Protein AF-A0A381PWH5-F1 (afdb_monomer_lite)

Sequence (118 aa):
MPIGPSDLPEPERLDEAFATCLDATLLPLAAAIHTARGTTLLGGSANLTRRNLGDYNLEVNLLARGSSALGAQVADYFERLWSNRDGHFSVSYEAYSDDSWAKRVIYWVQEFAGLSSF

Secondary structure (DSSP, 8-state):
-PPPTTSSPPHHHHHHHHHHHHHH-SS-EEEEEEETTEEEEEEES--SSHHHHTT-S---EEEEEE-HHHHHHHHHHHHHHHTTTTS-----GGGT----HHHHHHHHHHHHTT----

Structure (mmCIF, N/CA/C/O backbone):
data_AF-A0A381PWH5-F1
#
_entry.id   AF-A0A381PWH5-F1
#
loop_
_atom_site.group_PDB
_atom_site.id
_atom_site.type_symbol
_atom_site.label_atom_id
_atom_site.label_alt_id
_atom_site.label_comp_id
_atom_site.label_asym_id
_atom_site.label_entity_id
_atom_site.label_seq_id
_atom_site.pdbx_PDB_ins_code
_atom_site.Cartn_x
_atom_site.Cartn_y
_atom_site.Cartn_z
_atom_site.occupancy
_atom_site.B_iso_or_equiv
_atom_site.auth_seq_id
_atom_site.auth_comp_id
_atom_site.auth_asym_id
_atom_site.auth_atom_id
_atom_site.pdbx_PDB_model_num
ATOM 1 N N . MET A 1 1 ? -16.686 25.761 8.342 1.00 41.44 1 MET A N 1
ATOM 2 C CA . MET A 1 1 ? -17.698 25.476 9.380 1.00 41.44 1 MET A CA 1
ATOM 3 C C . MET A 1 1 ? -17.224 24.218 10.091 1.00 41.44 1 MET A C 1
ATOM 5 O O . MET A 1 1 ? -17.054 23.228 9.390 1.00 41.44 1 MET A O 1
ATOM 9 N N . PRO A 1 2 ? -16.830 24.260 11.375 1.00 40.88 2 PRO A N 1
ATOM 10 C CA . PRO A 1 2 ? -16.338 23.064 12.046 1.00 40.88 2 PRO A CA 1
ATOM 11 C C . PRO A 1 2 ? -17.521 22.133 12.318 1.00 40.88 2 PRO A C 1
ATOM 13 O O . PRO A 1 2 ? -18.556 22.577 12.807 1.00 40.88 2 PRO A O 1
ATOM 16 N N . ILE A 1 3 ? -17.359 20.870 11.939 1.00 40.06 3 ILE A N 1
ATOM 17 C CA . ILE A 1 3 ? -18.311 19.784 12.182 1.00 40.06 3 ILE A CA 1
ATOM 18 C C . ILE A 1 3 ? -18.412 19.572 13.696 1.00 40.06 3 ILE A C 1
ATOM 20 O O . ILE A 1 3 ? -17.389 19.406 14.366 1.00 40.06 3 ILE A O 1
ATOM 24 N N . GLY A 1 4 ? -19.624 19.668 14.240 1.00 38.25 4 GLY A N 1
ATOM 25 C CA . GLY A 1 4 ? -19.878 19.499 15.665 1.00 38.25 4 GLY A CA 1
ATOM 26 C C . GLY A 1 4 ? -19.877 18.019 16.061 1.00 38.25 4 GLY A C 1
ATOM 27 O O . GLY A 1 4 ? -20.063 17.151 15.213 1.00 38.25 4 GLY A O 1
ATOM 28 N N . PRO A 1 5 ? -19.714 17.689 17.353 1.00 53.56 5 PRO A N 1
ATOM 29 C CA . PRO A 1 5 ? -19.739 16.303 17.834 1.00 53.56 5 PRO A CA 1
ATOM 30 C C . PRO A 1 5 ? -21.066 15.563 17.563 1.00 53.56 5 PRO A C 1
ATOM 32 O O . PRO A 1 5 ? -21.083 14.339 17.614 1.00 53.56 5 PRO A O 1
ATOM 35 N N . SER A 1 6 ? -22.152 16.278 17.246 1.00 56.81 6 SER A N 1
ATOM 36 C CA . SER A 1 6 ? -23.440 15.719 16.799 1.00 56.81 6 SER A CA 1
ATOM 37 C C . SER A 1 6 ? -23.499 15.379 15.306 1.00 56.81 6 SER A C 1
ATOM 39 O O . SER A 1 6 ? -24.449 14.738 14.873 1.00 56.81 6 SER A O 1
ATOM 41 N N . ASP A 1 7 ? -22.514 15.827 14.524 1.00 54.94 7 ASP A N 1
ATOM 42 C CA . ASP A 1 7 ? -22.427 15.600 13.077 1.00 54.94 7 ASP A CA 1
ATOM 43 C C . ASP A 1 7 ? -21.513 14.409 12.741 1.00 54.94 7 ASP A C 1
ATOM 45 O O . ASP A 1 7 ? -21.257 14.123 11.568 1.00 54.94 7 ASP A O 1
ATOM 49 N N . LEU A 1 8 ? -20.985 13.722 13.763 1.00 51.47 8 LEU A N 1
ATOM 50 C CA . LEU A 1 8 ? -20.213 12.503 13.573 1.00 51.47 8 LEU A CA 1
ATOM 51 C C . LEU A 1 8 ? -21.169 11.381 13.140 1.00 51.47 8 LEU A C 1
ATOM 53 O O . LEU A 1 8 ? -22.153 11.127 13.832 1.00 51.47 8 LEU A O 1
ATOM 57 N N . PRO A 1 9 ? -20.919 10.718 11.999 1.00 52.22 9 PRO A N 1
ATOM 58 C CA . PRO A 1 9 ? -21.758 9.614 11.561 1.00 52.22 9 PRO A CA 1
ATOM 59 C C . PRO A 1 9 ? -21.766 8.496 12.609 1.00 52.22 9 PRO A C 1
ATOM 61 O O . PRO A 1 9 ? -20.729 8.173 13.189 1.00 52.22 9 PRO A O 1
ATOM 64 N N . GLU A 1 10 ? -22.945 7.910 12.820 1.00 54.56 10 GLU A N 1
ATOM 65 C CA . GLU A 1 10 ? -23.140 6.732 13.671 1.00 54.56 10 GLU A CA 1
ATOM 66 C C . GLU A 1 10 ? -22.121 5.626 13.318 1.00 54.56 10 GLU A C 1
ATOM 68 O O . GLU A 1 10 ? -21.786 5.460 12.141 1.00 54.56 10 GLU A O 1
ATOM 73 N N . PRO A 1 11 ? -21.624 4.849 14.296 1.00 53.72 11 PRO A N 1
ATOM 74 C CA . PRO A 1 11 ? -20.534 3.888 14.096 1.00 53.72 11 PRO A CA 1
ATOM 75 C C . PRO A 1 11 ? -20.816 2.843 13.005 1.00 53.72 11 PRO A C 1
ATOM 77 O O . PRO A 1 11 ? -19.909 2.472 12.270 1.00 53.72 11 PRO A O 1
ATOM 80 N N . GLU A 1 12 ? -22.075 2.444 12.821 1.00 53.47 12 GLU A N 1
ATOM 81 C CA . GLU A 1 12 ? -22.493 1.518 11.756 1.00 53.47 12 GLU A CA 1
ATOM 82 C C . GLU A 1 12 ? -22.333 2.132 10.350 1.00 53.47 12 GLU A C 1
ATOM 84 O O . GLU A 1 12 ? -21.891 1.470 9.416 1.00 53.47 12 GLU A O 1
ATOM 89 N N . ARG A 1 13 ? -22.577 3.444 10.213 1.00 53.00 13 ARG A N 1
ATOM 90 C CA . ARG A 1 13 ? -22.331 4.194 8.969 1.00 53.00 13 ARG A CA 1
ATOM 91 C C . ARG A 1 13 ? -20.849 4.412 8.694 1.00 53.00 13 ARG A C 1
ATOM 93 O O . ARG A 1 13 ? -20.483 4.610 7.538 1.00 53.00 13 ARG A O 1
ATOM 100 N N . LEU A 1 14 ? -20.011 4.443 9.730 1.00 54.12 14 LEU A N 1
ATOM 101 C CA . LEU A 1 14 ? -18.562 4.497 9.557 1.00 54.12 14 LEU A CA 1
ATOM 102 C C . LEU A 1 14 ? -18.048 3.172 9.015 1.00 54.12 14 LEU A C 1
ATOM 104 O O . LEU A 1 14 ? -17.295 3.205 8.054 1.00 54.12 14 LEU A O 1
ATOM 108 N N . ASP A 1 15 ? -18.501 2.042 9.554 1.00 56.28 15 ASP A N 1
ATOM 109 C CA . ASP A 1 15 ? -18.105 0.714 9.077 1.00 56.28 15 ASP A CA 1
ATOM 110 C C . ASP A 1 15 ? -18.518 0.497 7.609 1.00 56.28 15 ASP A C 1
ATOM 112 O O . ASP A 1 15 ? -17.705 0.072 6.789 1.00 56.28 15 ASP A O 1
ATOM 116 N N . GLU A 1 16 ? -19.738 0.899 7.238 1.00 56.72 16 GLU A N 1
ATOM 117 C CA . GLU A 1 16 ? -20.248 0.780 5.865 1.00 56.72 16 GLU A CA 1
ATOM 118 C C . GLU A 1 16 ? -19.546 1.738 4.886 1.00 56.72 16 GLU A C 1
ATOM 120 O O . GLU A 1 16 ? -19.159 1.343 3.783 1.00 56.72 16 GLU A O 1
ATOM 125 N N . ALA A 1 17 ? -19.306 2.993 5.291 1.00 57.19 17 ALA A N 1
ATOM 126 C CA . ALA A 1 17 ? -18.529 3.949 4.500 1.00 57.19 17 ALA A CA 1
ATOM 127 C C . ALA A 1 17 ? -17.066 3.511 4.354 1.00 57.19 17 ALA A C 1
ATOM 129 O O . ALA A 1 17 ? -16.444 3.765 3.324 1.00 57.19 17 ALA A O 1
ATOM 130 N N . PHE A 1 18 ? -16.519 2.840 5.366 1.00 59.09 18 PHE A N 1
ATOM 131 C CA . PHE A 1 18 ? -15.151 2.350 5.364 1.00 59.09 18 PHE A CA 1
ATOM 132 C C . PHE A 1 18 ? -14.990 1.128 4.456 1.00 59.09 18 PHE A C 1
ATOM 134 O O . PHE A 1 18 ? -14.076 1.104 3.633 1.00 59.09 18 PHE A O 1
ATOM 141 N N . ALA A 1 19 ? -15.917 0.169 4.532 1.00 56.75 19 ALA A N 1
ATOM 142 C CA . ALA A 1 19 ? -16.003 -0.954 3.602 1.00 56.75 19 ALA A CA 1
ATOM 143 C C . ALA A 1 19 ? -16.217 -0.472 2.159 1.00 56.75 19 ALA A C 1
ATOM 145 O O . ALA A 1 19 ? -15.524 -0.912 1.247 1.00 56.75 19 ALA A O 1
ATOM 146 N N . THR A 1 20 ? -17.089 0.521 1.961 1.00 58.44 20 THR A N 1
ATOM 147 C CA . THR A 1 20 ? -17.307 1.144 0.648 1.00 58.44 20 THR A CA 1
ATOM 148 C C . THR A 1 20 ? -16.054 1.860 0.149 1.00 58.44 20 THR A C 1
ATOM 150 O O . THR A 1 20 ? -15.740 1.760 -1.027 1.00 58.44 20 THR A O 1
ATOM 153 N N . CYS A 1 21 ? -15.298 2.558 1.003 1.00 53.84 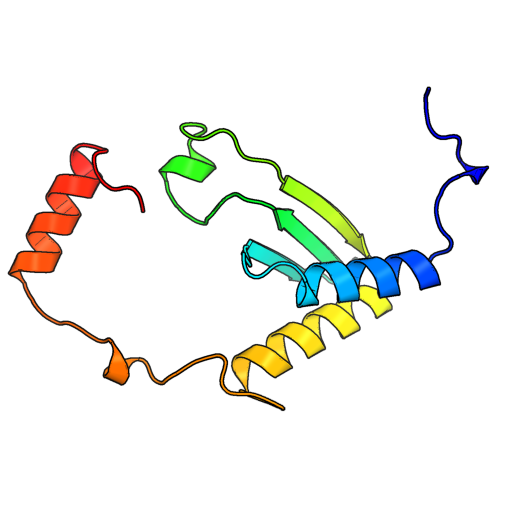21 CYS A N 1
ATOM 154 C CA . CYS A 1 21 ? -14.016 3.150 0.612 1.00 53.84 21 CYS A CA 1
ATOM 155 C C . CYS A 1 21 ? -12.991 2.082 0.219 1.00 53.84 21 CYS A C 1
ATOM 157 O O . CYS A 1 21 ? -12.340 2.243 -0.810 1.00 53.84 21 CYS A O 1
ATOM 159 N N . LEU A 1 22 ? -12.874 1.002 0.997 1.00 57.59 22 LEU A N 1
ATOM 160 C CA . LEU A 1 22 ? -12.012 -0.147 0.691 1.00 57.59 22 LEU A CA 1
ATOM 161 C C . LEU A 1 22 ? -12.361 -0.781 -0.662 1.00 57.59 22 LEU A C 1
ATOM 163 O O . LEU A 1 22 ? -11.457 -1.046 -1.447 1.00 57.59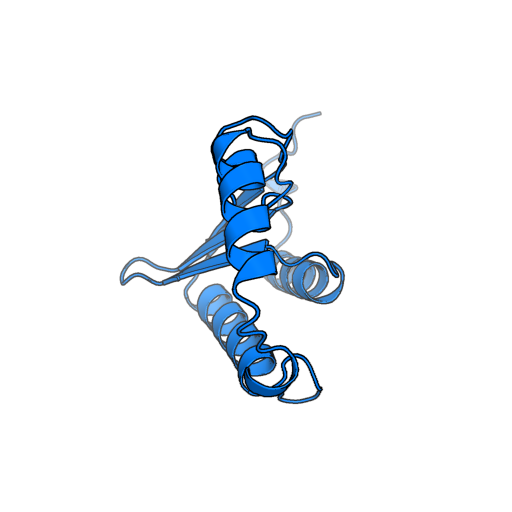 22 LEU A O 1
ATOM 167 N N . ASP A 1 23 ? -13.650 -0.966 -0.953 1.00 56.94 23 ASP A N 1
ATOM 168 C CA . ASP A 1 23 ? -14.107 -1.572 -2.208 1.00 56.94 23 ASP A CA 1
ATOM 169 C C . ASP A 1 23 ? -14.103 -0.577 -3.398 1.00 56.94 23 ASP A C 1
ATOM 171 O O . ASP A 1 23 ? -13.882 -0.982 -4.539 1.00 56.94 23 ASP A O 1
ATOM 175 N N . ALA A 1 24 ? -14.324 0.728 -3.174 1.00 47.91 24 ALA A N 1
ATOM 176 C CA . ALA A 1 24 ? -14.450 1.743 -4.233 1.00 47.91 24 ALA A CA 1
ATOM 177 C C . ALA A 1 24 ? -13.123 2.403 -4.643 1.00 47.91 24 ALA A C 1
ATOM 179 O O . ALA A 1 24 ? -13.033 2.964 -5.739 1.00 47.91 24 ALA A O 1
ATOM 180 N N . THR A 1 25 ? -12.083 2.356 -3.803 1.00 47.12 25 THR A N 1
ATOM 181 C CA . THR A 1 25 ? -10.752 2.851 -4.179 1.00 47.12 25 THR A CA 1
ATOM 182 C C . THR A 1 25 ? -9.884 1.726 -4.730 1.00 47.12 25 THR A C 1
ATOM 184 O O . THR A 1 25 ? -9.170 1.033 -4.018 1.00 47.12 25 THR A O 1
ATOM 187 N N . LEU A 1 26 ? -9.857 1.620 -6.059 1.00 45.78 26 LEU A N 1
ATOM 188 C CA . LEU A 1 26 ? -8.848 0.870 -6.820 1.00 45.78 26 LEU A CA 1
ATOM 189 C C . LEU A 1 26 ? -7.432 1.493 -6.736 1.00 45.78 26 LEU A C 1
ATOM 191 O O . LEU A 1 26 ? -6.673 1.446 -7.700 1.00 45.78 26 LEU A O 1
ATOM 195 N N . LEU A 1 27 ? -7.056 2.084 -5.600 1.00 53.00 27 LEU A N 1
ATOM 196 C CA . LEU A 1 27 ? -5.694 2.537 -5.306 1.00 53.00 27 LEU A CA 1
ATOM 197 C C . LEU A 1 27 ? -5.372 2.166 -3.849 1.00 53.00 27 LEU A C 1
ATOM 199 O O . LEU A 1 27 ? -5.602 2.959 -2.938 1.00 53.00 27 LEU A O 1
ATOM 203 N N . PRO A 1 28 ? -4.913 0.924 -3.614 1.00 55.38 28 PRO A N 1
ATOM 204 C CA . PRO A 1 28 ? -4.908 0.309 -2.303 1.00 55.38 28 PRO A CA 1
ATOM 205 C C . PRO A 1 28 ? -3.532 0.482 -1.661 1.00 55.38 28 PRO A C 1
ATOM 207 O O . PRO A 1 28 ? -2.704 -0.426 -1.722 1.00 55.38 28 PRO A O 1
ATOM 210 N N . LEU A 1 29 ? -3.272 1.613 -1.000 1.00 73.06 29 LEU A N 1
ATOM 211 C CA . LEU A 1 29 ? -2.341 1.551 0.125 1.00 73.06 29 LEU A CA 1
ATOM 212 C C . LEU A 1 29 ? -3.103 1.709 1.433 1.00 73.06 29 LEU A C 1
ATOM 214 O O . LEU A 1 29 ? -3.365 2.812 1.910 1.00 73.06 29 LEU A O 1
ATOM 218 N N . ALA A 1 30 ? -3.439 0.559 2.012 1.00 80.19 30 ALA A N 1
ATOM 219 C CA . ALA A 1 30 ? -3.923 0.447 3.374 1.00 80.19 30 ALA A CA 1
ATOM 220 C C . ALA A 1 30 ? -3.013 -0.498 4.168 1.00 80.19 30 ALA A C 1
ATOM 222 O O . ALA A 1 30 ? -2.624 -1.558 3.681 1.00 80.19 30 ALA A O 1
ATOM 223 N N . ALA A 1 31 ? -2.684 -0.121 5.400 1.00 86.81 31 ALA A N 1
ATOM 224 C CA . ALA A 1 31 ? -1.895 -0.915 6.330 1.00 86.81 31 ALA A CA 1
ATOM 225 C C . ALA A 1 31 ? -2.628 -1.022 7.668 1.00 86.81 31 ALA A C 1
ATOM 227 O O . ALA A 1 31 ? -2.905 -0.010 8.318 1.00 86.81 31 ALA A O 1
ATOM 228 N N . ALA A 1 32 ? -2.926 -2.250 8.090 1.00 87.62 32 ALA A N 1
ATOM 229 C CA . ALA A 1 32 ? -3.560 -2.540 9.369 1.00 87.62 32 ALA A CA 1
ATOM 230 C C . ALA A 1 32 ? -2.526 -3.046 10.381 1.00 87.62 32 ALA A C 1
ATOM 232 O O . ALA A 1 32 ? -1.749 -3.957 10.104 1.00 87.62 32 ALA A O 1
ATOM 233 N N . ILE A 1 33 ? -2.531 -2.461 11.575 1.00 88.88 33 ILE A N 1
ATOM 234 C CA . ILE A 1 33 ? -1.674 -2.843 12.695 1.00 88.88 33 ILE A CA 1
ATOM 235 C C . ILE A 1 33 ? -2.576 -3.338 13.821 1.00 88.88 33 ILE A C 1
ATOM 237 O O . ILE A 1 33 ? -3.293 -2.555 14.454 1.00 88.88 33 ILE A O 1
ATOM 241 N N . HIS A 1 34 ? -2.516 -4.641 14.087 1.00 86.88 34 HIS A N 1
ATOM 242 C CA . HIS A 1 34 ? -3.254 -5.283 15.169 1.00 86.88 34 HIS A CA 1
ATOM 243 C C . HIS A 1 34 ? -2.373 -5.406 16.412 1.00 86.88 34 HIS A C 1
ATOM 245 O O . HIS A 1 34 ? -1.274 -5.956 16.370 1.00 86.88 34 HIS A O 1
ATOM 251 N N . THR A 1 35 ? -2.862 -4.896 17.539 1.00 85.19 35 THR A N 1
ATOM 252 C CA . THR A 1 35 ? -2.188 -4.994 18.838 1.00 85.19 35 THR A CA 1
ATOM 253 C C . THR A 1 35 ? -3.166 -5.487 19.898 1.00 85.19 35 THR A C 1
ATOM 255 O O . THR A 1 35 ? -4.380 -5.424 19.712 1.00 85.19 35 THR A O 1
ATOM 258 N N . ALA A 1 36 ? -2.662 -5.875 21.072 1.00 81.25 36 ALA A N 1
ATOM 259 C CA . ALA A 1 36 ? -3.515 -6.201 22.220 1.00 81.25 36 ALA A CA 1
ATOM 260 C C . ALA A 1 36 ? -4.425 -5.034 22.668 1.00 81.25 36 ALA A C 1
ATOM 262 O O . ALA A 1 36 ? -5.391 -5.252 23.391 1.00 81.25 36 ALA A O 1
ATOM 263 N N . ARG A 1 37 ? -4.120 -3.793 22.260 1.00 77.12 37 ARG A N 1
ATOM 264 C CA . ARG A 1 37 ? -4.880 -2.580 22.609 1.00 77.12 37 ARG A CA 1
ATOM 265 C C . ARG A 1 37 ? -5.933 -2.198 21.564 1.00 77.12 37 ARG A C 1
ATOM 267 O O . ARG A 1 37 ? -6.623 -1.203 21.756 1.00 77.12 37 ARG A O 1
ATOM 274 N N . GLY A 1 38 ? -6.039 -2.951 20.470 1.00 81.31 38 GLY A N 1
ATOM 275 C CA . GLY A 1 38 ? -6.941 -2.670 19.356 1.00 81.31 38 GLY A CA 1
ATOM 276 C C . GLY A 1 38 ? -6.213 -2.559 18.019 1.00 81.31 38 GLY A C 1
ATOM 277 O O . GLY A 1 38 ? -5.024 -2.884 17.905 1.00 81.31 38 GLY A O 1
ATOM 278 N N . THR A 1 39 ? -6.944 -2.088 17.010 1.00 84.56 39 THR A N 1
ATOM 279 C CA . THR A 1 39 ? -6.472 -2.013 15.623 1.00 84.56 39 THR A CA 1
ATOM 280 C C . THR A 1 39 ? -6.275 -0.563 15.206 1.00 84.56 39 THR A C 1
ATOM 282 O O . THR A 1 39 ? -7.154 0.278 15.396 1.00 84.56 39 THR A O 1
ATOM 285 N N . THR A 1 40 ? -5.112 -0.267 14.629 1.00 88.31 40 THR A N 1
ATOM 286 C CA . THR A 1 40 ? -4.852 1.001 13.938 1.00 88.31 40 THR A CA 1
ATOM 287 C C . THR A 1 40 ? -4.768 0.729 12.453 1.00 88.31 40 THR A C 1
ATOM 289 O O . THR A 1 40 ? -4.057 -0.178 12.034 1.00 88.31 40 THR A O 1
ATOM 292 N N . LEU A 1 41 ? -5.478 1.521 11.668 1.00 85.88 41 LEU A N 1
ATOM 293 C CA . LEU A 1 41 ? -5.485 1.429 10.226 1.00 85.88 41 LEU A CA 1
ATOM 294 C C . LEU A 1 41 ? -4.953 2.728 9.639 1.00 85.88 41 LEU A C 1
ATOM 296 O O . LEU A 1 41 ? -5.356 3.818 10.046 1.00 85.88 41 LEU A O 1
ATOM 300 N N . LEU A 1 42 ? -4.041 2.593 8.691 1.00 86.88 42 LEU A N 1
ATOM 301 C CA . LEU A 1 42 ? -3.555 3.680 7.864 1.00 86.88 42 LEU A CA 1
ATOM 302 C C . LEU A 1 42 ? -4.057 3.433 6.449 1.00 86.88 42 LEU A C 1
ATOM 304 O O . LEU A 1 42 ? -3.941 2.316 5.959 1.00 86.88 42 LEU A O 1
ATOM 308 N N . GLY A 1 43 ? -4.605 4.454 5.805 1.00 85.50 43 GLY A N 1
ATOM 309 C CA . GLY A 1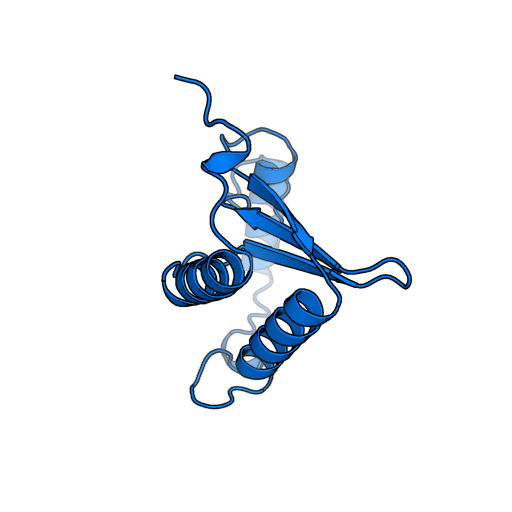 43 ? -5.029 4.391 4.410 1.00 85.50 43 GLY A CA 1
ATOM 310 C C . GLY A 1 43 ? -4.805 5.731 3.730 1.00 85.50 43 GLY A C 1
ATOM 311 O O . GLY A 1 43 ? -4.982 6.773 4.363 1.00 85.50 43 GLY A O 1
ATOM 312 N N . GLY A 1 44 ? -4.396 5.730 2.468 1.00 84.50 44 GLY A N 1
ATOM 313 C CA . GLY A 1 44 ? -4.119 6.973 1.757 1.00 84.50 44 GLY A CA 1
ATOM 314 C C . GLY A 1 44 ? -3.513 6.771 0.379 1.00 84.50 44 GLY A C 1
ATOM 315 O O . GLY A 1 44 ? -3.643 5.705 -0.21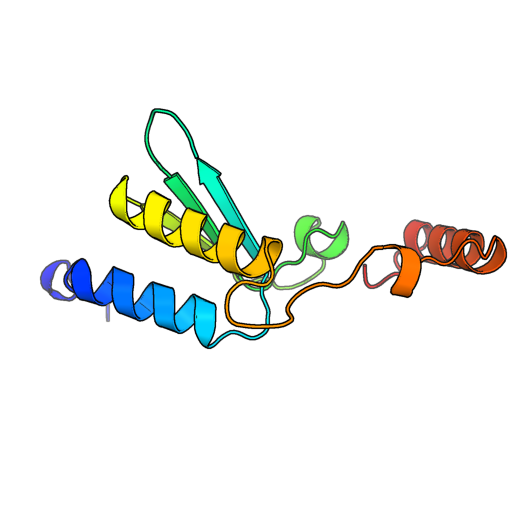6 1.00 84.50 44 GLY A O 1
ATOM 316 N N . SER A 1 45 ? -2.869 7.825 -0.123 1.00 85.00 45 SER A N 1
ATOM 317 C CA . SER A 1 45 ? -2.251 7.846 -1.453 1.00 85.00 45 SER A CA 1
ATOM 318 C C . SER A 1 45 ? -0.775 7.444 -1.469 1.00 85.00 45 SER A C 1
ATOM 320 O O . SER A 1 45 ? -0.256 7.104 -2.533 1.00 85.00 45 SER A O 1
ATOM 322 N N . ALA A 1 46 ? -0.093 7.482 -0.317 1.00 84.81 46 ALA A N 1
ATOM 323 C CA . ALA A 1 46 ? 1.329 7.163 -0.256 1.00 84.81 46 ALA A CA 1
ATOM 324 C C . ALA A 1 46 ? 1.545 5.694 -0.612 1.00 84.81 46 ALA A C 1
ATOM 326 O O . ALA A 1 46 ? 0.832 4.858 -0.086 1.00 84.81 46 ALA A O 1
ATOM 327 N N . ASN A 1 47 ? 2.549 5.361 -1.427 1.00 84.31 47 ASN A N 1
ATOM 328 C CA . ASN A 1 47 ? 3.042 3.988 -1.549 1.00 84.31 47 ASN A CA 1
ATOM 329 C C . ASN A 1 47 ? 4.214 3.752 -0.584 1.00 84.31 47 ASN A C 1
ATOM 331 O O . ASN A 1 47 ? 4.830 4.698 -0.088 1.00 84.31 47 ASN A O 1
ATOM 335 N N . LEU A 1 48 ? 4.575 2.489 -0.335 1.00 83.19 48 LEU A N 1
ATOM 336 C CA . LEU A 1 48 ? 5.741 2.148 0.489 1.00 83.19 48 LEU A CA 1
ATOM 337 C C . LEU A 1 48 ? 7.055 2.289 -0.306 1.00 83.19 48 LEU A C 1
ATOM 339 O O . LEU A 1 48 ? 7.751 1.312 -0.566 1.00 83.19 48 LEU A O 1
ATOM 343 N N . THR A 1 49 ? 7.377 3.519 -0.705 1.00 80.94 49 THR A N 1
ATOM 344 C CA . THR A 1 49 ? 8.578 3.876 -1.476 1.00 80.94 49 THR A CA 1
ATOM 345 C C . THR A 1 49 ? 9.422 4.889 -0.712 1.00 80.94 49 THR A C 1
ATOM 347 O O . THR A 1 49 ? 8.916 5.625 0.143 1.00 80.94 49 THR A O 1
ATOM 350 N N . ARG A 1 50 ? 10.713 5.008 -1.052 1.00 79.56 50 ARG A N 1
ATOM 351 C CA . ARG A 1 50 ? 11.560 6.070 -0.479 1.00 79.56 50 ARG A CA 1
ATOM 352 C C . ARG A 1 50 ? 11.001 7.460 -0.792 1.00 79.56 50 ARG A C 1
ATOM 354 O O . ARG A 1 50 ? 11.141 8.357 0.030 1.00 79.56 50 ARG A O 1
ATOM 361 N N . ARG A 1 51 ? 10.368 7.652 -1.954 1.00 79.25 51 ARG A N 1
ATOM 362 C CA . ARG A 1 51 ? 9.881 8.969 -2.386 1.00 79.25 51 ARG A CA 1
ATOM 363 C C . ARG A 1 51 ? 8.652 9.446 -1.629 1.00 79.25 51 ARG A C 1
ATOM 365 O O . ARG A 1 51 ? 8.639 10.594 -1.195 1.00 79.25 51 ARG A O 1
ATOM 372 N N . ASN A 1 52 ? 7.651 8.582 -1.455 1.00 83.69 52 ASN A N 1
ATOM 373 C CA . ASN A 1 52 ? 6.445 8.946 -0.708 1.00 83.69 52 ASN A CA 1
ATOM 374 C C . ASN A 1 52 ? 6.758 9.120 0.786 1.00 83.69 52 ASN A C 1
ATOM 376 O O . ASN A 1 52 ? 6.249 10.041 1.413 1.00 83.69 52 ASN A O 1
ATOM 380 N N . LEU A 1 53 ? 7.631 8.274 1.352 1.00 84.31 53 LEU A N 1
ATOM 381 C CA . LEU A 1 53 ? 8.043 8.381 2.758 1.00 84.31 53 LEU A CA 1
ATOM 382 C C . LEU A 1 53 ? 9.051 9.510 3.018 1.00 84.31 53 LEU A C 1
ATOM 384 O O . LEU A 1 53 ? 9.152 9.998 4.140 1.00 84.31 53 LEU A O 1
ATOM 388 N N . GLY A 1 54 ? 9.814 9.899 1.998 1.00 84.06 54 GLY A N 1
ATOM 389 C CA . GLY A 1 54 ? 10.830 10.949 2.054 1.00 84.06 54 GLY A CA 1
ATOM 390 C C . GLY A 1 54 ? 10.306 12.357 1.773 1.00 84.06 54 GLY A C 1
ATOM 391 O O . GLY A 1 54 ? 11.125 13.247 1.568 1.00 84.06 54 GLY A O 1
ATOM 392 N N . ASP A 1 55 ? 8.981 12.548 1.737 1.00 81.75 55 ASP A N 1
ATOM 393 C CA . ASP A 1 55 ? 8.316 13.843 1.503 1.00 81.75 55 ASP A CA 1
ATOM 394 C C . ASP A 1 55 ? 8.652 14.480 0.137 1.00 81.75 55 ASP A C 1
ATOM 396 O O . ASP A 1 55 ? 8.641 15.696 -0.042 1.00 81.75 55 ASP A O 1
ATOM 400 N N . TYR A 1 56 ? 8.975 13.651 -0.866 1.00 80.00 56 TYR A N 1
ATOM 401 C CA . TYR A 1 56 ? 9.197 14.119 -2.242 1.00 80.00 56 TYR A CA 1
ATOM 402 C C . TYR A 1 56 ? 7.905 14.210 -3.060 1.00 80.00 56 TYR A C 1
ATOM 404 O O . TYR A 1 56 ? 7.900 14.838 -4.120 1.00 80.00 56 TYR A O 1
ATOM 412 N N . ASN A 1 57 ? 6.827 13.591 -2.577 1.00 83.31 57 ASN A N 1
ATOM 413 C CA . ASN A 1 57 ? 5.501 13.650 -3.173 1.00 83.31 57 ASN A CA 1
ATOM 414 C C . ASN A 1 57 ? 4.497 14.213 -2.160 1.00 83.31 57 ASN A C 1
ATOM 416 O O . ASN A 1 57 ? 4.625 13.990 -0.959 1.00 83.31 57 ASN A O 1
ATOM 420 N N . LEU A 1 58 ? 3.467 14.898 -2.661 1.00 86.69 58 LEU A N 1
ATOM 421 C CA . LEU A 1 58 ? 2.353 15.361 -1.839 1.00 86.69 58 LEU A CA 1
ATOM 422 C C . LEU A 1 58 ? 1.370 14.208 -1.613 1.00 86.69 58 LEU A C 1
ATOM 424 O O . LEU A 1 58 ? 0.604 13.867 -2.512 1.00 86.69 58 LEU A O 1
ATOM 428 N N . GLU A 1 59 ? 1.389 13.642 -0.411 1.00 86.56 59 GLU A N 1
ATOM 429 C CA . GLU A 1 59 ? 0.537 12.514 -0.036 1.00 86.56 59 GLU A CA 1
ATOM 430 C C . GLU A 1 59 ? -0.568 12.916 0.941 1.00 86.56 59 GLU A C 1
ATOM 432 O O . GLU A 1 59 ? -0.372 13.748 1.828 1.00 86.56 59 GLU A O 1
ATOM 437 N N . VAL A 1 60 ? -1.729 12.274 0.816 1.00 86.50 60 VAL A N 1
ATOM 438 C CA . VAL A 1 60 ? -2.852 12.426 1.744 1.00 86.50 60 VAL A CA 1
ATOM 439 C C . VAL A 1 60 ? -3.123 11.077 2.389 1.00 86.50 60 VAL A C 1
ATOM 441 O O . VAL A 1 60 ? -3.506 10.121 1.717 1.00 86.50 60 VAL A O 1
ATOM 444 N N . ASN A 1 61 ? -2.927 11.009 3.705 1.00 85.56 61 ASN A N 1
ATOM 445 C CA . ASN A 1 61 ? -3.087 9.786 4.484 1.00 85.56 61 ASN A CA 1
ATOM 446 C C . ASN A 1 61 ? -4.009 10.023 5.682 1.00 85.56 61 ASN A C 1
ATOM 448 O O . ASN A 1 61 ? -3.960 11.068 6.332 1.00 85.56 61 ASN A O 1
ATOM 452 N N . LEU A 1 62 ? -4.826 9.021 5.988 1.00 84.50 62 LEU A N 1
ATOM 453 C CA . LEU A 1 62 ? -5.729 8.975 7.127 1.00 84.50 62 LEU A CA 1
ATOM 454 C C . LEU A 1 62 ? -5.284 7.877 8.088 1.00 84.50 62 LEU A C 1
ATOM 456 O O . LEU A 1 62 ? -4.936 6.769 7.679 1.00 84.50 62 LEU A O 1
ATOM 460 N N . LEU A 1 63 ? -5.336 8.190 9.381 1.00 86.88 63 LEU A N 1
ATOM 461 C CA . LEU A 1 63 ? -5.134 7.231 10.457 1.00 86.88 63 LEU A CA 1
ATOM 462 C C . LEU A 1 63 ? -6.447 7.070 11.215 1.00 86.88 63 LEU A C 1
ATOM 464 O O . LEU A 1 63 ? -6.948 8.021 11.813 1.00 86.88 63 LEU A O 1
ATOM 468 N N . ALA A 1 64 ? -6.970 5.850 11.221 1.00 82.31 64 ALA A N 1
ATOM 469 C CA . ALA A 1 64 ? -8.155 5.468 11.968 1.00 82.31 64 ALA A CA 1
ATOM 470 C C . ALA A 1 64 ? -7.777 4.488 13.084 1.00 82.31 64 ALA A C 1
ATOM 472 O O . ALA A 1 64 ? -6.964 3.582 12.899 1.00 82.31 64 ALA A O 1
ATOM 473 N N . ARG A 1 65 ? -8.374 4.660 14.265 1.00 85.12 65 ARG A N 1
ATOM 474 C CA . ARG A 1 65 ? -8.268 3.700 15.369 1.00 85.12 65 ARG A CA 1
ATOM 475 C C . ARG A 1 65 ? -9.635 3.089 15.593 1.00 85.12 65 ARG A C 1
ATOM 477 O O . ARG A 1 65 ? -10.588 3.808 15.874 1.00 85.12 65 ARG A O 1
ATOM 484 N N . GLY A 1 66 ? -9.707 1.777 15.423 1.00 77.12 66 GLY A N 1
ATOM 485 C CA . GLY A 1 66 ? -10.950 1.026 15.423 1.00 77.12 66 GLY A CA 1
ATOM 486 C C . GLY A 1 66 ? -11.132 0.165 16.658 1.00 77.12 66 GLY A C 1
ATOM 487 O O . GLY A 1 66 ? -10.171 -0.218 17.334 1.00 77.12 66 GLY A O 1
ATOM 488 N N . SER A 1 67 ? -12.390 -0.197 16.893 1.00 78.25 67 SER A N 1
ATOM 489 C CA . SER A 1 67 ? -12.757 -1.277 17.802 1.00 78.25 67 SER A CA 1
ATOM 490 C C . SER A 1 67 ? -12.208 -2.627 17.310 1.00 78.25 67 SER A C 1
ATOM 492 O O . SER A 1 67 ? -11.699 -2.764 16.192 1.00 78.25 67 SER A O 1
ATOM 494 N N . SER A 1 68 ? -12.336 -3.661 18.142 1.00 77.19 68 SER A N 1
ATOM 495 C CA . SER A 1 68 ? -12.045 -5.040 17.734 1.00 77.19 68 SER A CA 1
ATOM 496 C C . SER A 1 68 ? -12.906 -5.498 16.549 1.00 77.19 68 SER A C 1
ATOM 498 O O . SER A 1 68 ? -12.417 -6.263 15.724 1.00 77.19 68 SER A O 1
ATOM 500 N N . ALA A 1 69 ? -14.144 -5.002 16.432 1.00 80.75 69 ALA A N 1
ATOM 501 C CA . ALA A 1 69 ? -15.057 -5.340 15.341 1.00 80.75 69 ALA A CA 1
ATOM 502 C C . ALA A 1 69 ? -14.568 -4.801 13.988 1.00 80.75 69 ALA A C 1
ATOM 504 O O . ALA A 1 69 ? -14.480 -5.570 13.033 1.00 80.75 69 ALA A O 1
ATOM 505 N N . LEU A 1 70 ? -14.157 -3.526 13.919 1.00 76.50 70 LEU A N 1
ATOM 506 C CA . LEU A 1 70 ? -13.551 -2.965 12.703 1.00 76.50 70 LEU A CA 1
ATOM 507 C C . LEU A 1 70 ? -12.268 -3.724 12.335 1.00 76.50 70 LEU A C 1
ATOM 509 O O . LEU A 1 70 ? -12.030 -4.036 11.174 1.00 76.50 70 LEU A O 1
ATOM 513 N N . GLY A 1 71 ? -11.458 -4.078 13.338 1.00 81.50 71 GLY A N 1
ATOM 514 C CA . GLY A 1 71 ? -10.259 -4.888 13.127 1.00 81.50 71 GLY A CA 1
ATOM 515 C C . GLY A 1 71 ? -10.546 -6.250 12.493 1.00 81.50 71 GLY A C 1
ATOM 516 O O . GLY A 1 71 ? -9.804 -6.665 11.608 1.00 81.50 71 GLY A O 1
ATOM 517 N N . ALA A 1 72 ? -11.621 -6.922 12.910 1.00 84.94 72 ALA A N 1
ATOM 518 C CA . ALA A 1 72 ? -12.024 -8.206 12.344 1.00 84.94 72 ALA A CA 1
ATOM 519 C C . ALA A 1 72 ? -12.493 -8.080 10.885 1.00 84.94 72 ALA A C 1
ATOM 521 O O . ALA A 1 72 ? -12.101 -8.896 10.057 1.00 84.94 72 ALA A O 1
ATOM 522 N N . GLN A 1 73 ? -13.266 -7.038 10.558 1.00 83.38 73 GLN A N 1
ATOM 523 C CA . GLN A 1 73 ? -13.709 -6.771 9.182 1.00 83.38 73 GLN A CA 1
ATOM 524 C C . GLN A 1 73 ? -12.523 -6.499 8.248 1.00 83.38 73 GLN A C 1
ATOM 526 O O . GLN A 1 73 ? -12.436 -7.061 7.160 1.00 83.38 73 GLN A O 1
ATOM 531 N N . VAL A 1 74 ? -11.567 -5.684 8.702 1.00 83.06 74 VAL A N 1
ATOM 532 C CA . VAL A 1 74 ? -10.339 -5.392 7.951 1.00 83.06 74 VAL A CA 1
ATOM 533 C C . VAL A 1 74 ? -9.509 -6.660 7.741 1.00 83.06 74 VAL A C 1
ATOM 535 O O . VAL A 1 74 ? -9.030 -6.898 6.636 1.00 83.06 74 VAL A O 1
ATOM 538 N N . ALA A 1 75 ? -9.356 -7.492 8.774 1.00 86.81 75 ALA A N 1
ATOM 539 C CA . ALA A 1 75 ? -8.622 -8.748 8.660 1.00 86.81 75 ALA A CA 1
ATOM 540 C C . ALA A 1 75 ? -9.276 -9.708 7.651 1.00 86.81 75 ALA A C 1
ATOM 542 O O . ALA A 1 75 ? -8.576 -10.272 6.813 1.00 86.81 75 ALA A O 1
ATOM 543 N N . ASP A 1 76 ? -10.605 -9.850 7.683 1.00 88.31 76 ASP A N 1
ATOM 544 C CA . ASP A 1 76 ? -11.336 -10.680 6.720 1.00 88.31 76 ASP A CA 1
ATOM 545 C C . ASP A 1 76 ? -11.215 -10.145 5.284 1.00 88.31 76 ASP A C 1
ATOM 547 O O . ASP A 1 76 ? -11.046 -10.925 4.348 1.00 88.31 76 ASP A O 1
ATOM 551 N N . TYR A 1 77 ? -11.207 -8.820 5.104 1.00 86.25 77 TYR A N 1
ATOM 552 C CA . TYR A 1 77 ? -10.958 -8.197 3.804 1.00 86.25 77 TYR A CA 1
ATOM 553 C C . TYR A 1 77 ? -9.566 -8.540 3.252 1.00 86.25 77 TYR A C 1
ATOM 555 O O . TYR A 1 77 ? -9.448 -8.975 2.105 1.00 86.25 77 TYR A O 1
ATOM 563 N N . PHE A 1 78 ? -8.507 -8.392 4.058 1.00 86.75 78 PHE A N 1
ATOM 564 C CA . PHE A 1 78 ? -7.152 -8.766 3.635 1.00 86.75 78 PHE A CA 1
ATOM 565 C C . PHE A 1 78 ? -7.049 -10.260 3.316 1.00 86.75 78 PHE A C 1
ATOM 567 O O . PHE A 1 78 ? -6.451 -10.621 2.303 1.00 86.75 78 PHE A O 1
ATOM 574 N N . GLU A 1 79 ? -7.674 -11.120 4.124 1.00 90.44 79 GLU A N 1
ATOM 575 C CA . GLU A 1 79 ? -7.705 -12.563 3.876 1.00 90.44 79 GLU A CA 1
ATOM 576 C C . GLU A 1 79 ? -8.447 -12.896 2.577 1.00 90.44 79 GLU A C 1
ATOM 578 O O . GLU A 1 79 ? -7.983 -13.732 1.804 1.00 90.44 79 GLU A O 1
ATOM 583 N N . ARG A 1 80 ? -9.559 -12.213 2.277 1.00 89.19 80 ARG A N 1
ATOM 584 C CA . ARG A 1 80 ? -10.296 -12.370 1.015 1.00 89.19 80 ARG A CA 1
ATOM 585 C C . ARG A 1 80 ? -9.400 -12.093 -0.193 1.00 89.19 80 ARG A C 1
ATOM 587 O O . ARG A 1 80 ? -9.366 -12.899 -1.121 1.00 89.19 80 ARG A O 1
ATOM 594 N N . LEU A 1 81 ? -8.648 -10.990 -0.163 1.00 87.88 81 LEU A N 1
ATOM 595 C CA . LEU A 1 81 ? -7.710 -10.633 -1.233 1.00 87.88 81 LEU A CA 1
ATOM 596 C C . LEU A 1 81 ? -6.557 -11.638 -1.346 1.00 87.88 81 LEU A C 1
ATOM 598 O O . LEU A 1 81 ? -6.220 -12.078 -2.444 1.00 87.88 81 LEU A O 1
ATOM 602 N N . TRP A 1 82 ? -5.965 -12.011 -0.210 1.00 89.06 82 TRP A N 1
ATOM 603 C CA . TRP A 1 82 ? -4.817 -12.914 -0.152 1.00 89.06 82 TRP A CA 1
ATOM 604 C C . TRP A 1 82 ? -5.157 -14.321 -0.647 1.00 89.06 82 TRP A C 1
ATOM 606 O O . TRP A 1 82 ? -4.407 -14.923 -1.413 1.00 89.06 82 TRP A O 1
ATOM 616 N N . SER A 1 83 ? -6.319 -14.830 -0.240 1.00 91.50 83 SER A N 1
ATOM 617 C CA . SER A 1 83 ? -6.808 -16.160 -0.603 1.00 91.50 83 SER A CA 1
ATOM 618 C C . SER A 1 83 ? -7.521 -16.209 -1.955 1.00 91.50 83 SER A C 1
ATOM 620 O O . SER A 1 83 ? -7.914 -17.295 -2.382 1.00 91.50 83 SER A O 1
ATOM 622 N N . ASN A 1 84 ? -7.681 -15.071 -2.647 1.00 90.12 84 ASN A N 1
ATOM 623 C CA . ASN A 1 84 ? -8.492 -14.977 -3.865 1.00 90.12 84 ASN A CA 1
ATOM 624 C C . ASN A 1 84 ? -9.931 -15.490 -3.657 1.00 90.12 84 ASN A C 1
ATOM 626 O O . ASN A 1 84 ? -10.523 -16.139 -4.522 1.00 90.12 84 ASN A O 1
ATOM 630 N N . ARG A 1 85 ? -10.505 -15.228 -2.477 1.00 92.06 85 ARG A N 1
ATOM 631 C CA . ARG A 1 85 ? -11.885 -15.605 -2.164 1.00 92.06 85 ARG A CA 1
ATOM 632 C C . ARG A 1 85 ? -12.833 -14.634 -2.864 1.00 92.06 85 ARG A C 1
ATOM 634 O O . ARG A 1 85 ? -12.701 -13.427 -2.715 1.00 92.06 85 ARG A O 1
ATOM 641 N N . ASP A 1 86 ? -13.781 -15.166 -3.630 1.00 88.50 86 ASP A N 1
ATOM 642 C CA . ASP A 1 86 ? -14.763 -14.396 -4.412 1.00 88.50 86 ASP A CA 1
ATOM 643 C C . ASP A 1 86 ? -14.177 -13.559 -5.577 1.00 88.50 86 ASP A C 1
ATOM 645 O O . ASP A 1 86 ? -14.873 -12.721 -6.148 1.00 88.50 86 ASP A O 1
ATOM 649 N N . GLY A 1 87 ? -12.922 -13.797 -5.987 1.00 86.06 87 GLY A N 1
ATOM 650 C CA . GLY A 1 87 ? -12.307 -13.114 -7.132 1.00 86.06 87 GLY A CA 1
ATOM 651 C C . GLY A 1 87 ? -10.832 -13.461 -7.353 1.00 86.06 87 GLY A C 1
ATOM 652 O O . GLY A 1 87 ? -10.191 -14.063 -6.503 1.00 86.06 87 GLY A O 1
ATOM 653 N N . HIS A 1 88 ? -10.273 -13.067 -8.500 1.00 87.12 88 HIS A N 1
ATOM 654 C CA . HIS A 1 88 ? -8.839 -13.201 -8.787 1.00 87.12 88 HIS A CA 1
ATOM 655 C C . HIS A 1 88 ? -8.126 -11.864 -8.548 1.00 87.12 88 HIS A C 1
ATOM 657 O O . HIS A 1 88 ? -8.126 -10.996 -9.419 1.00 87.12 88 HIS A O 1
ATOM 663 N N . PHE A 1 89 ? -7.531 -11.703 -7.366 1.00 85.75 89 PHE A N 1
ATOM 664 C CA . PHE A 1 89 ? -6.842 -10.486 -6.921 1.00 85.75 89 PHE A CA 1
ATOM 665 C C . PHE A 1 89 ? -5.314 -10.581 -7.019 1.00 85.75 89 PHE A C 1
ATOM 667 O O . PHE A 1 89 ? -4.648 -9.572 -7.238 1.00 85.75 89 PHE A O 1
ATOM 674 N N . SER A 1 90 ? -4.747 -11.778 -6.869 1.00 87.62 90 SER A N 1
ATOM 675 C CA . SER A 1 90 ? -3.304 -12.029 -6.916 1.00 87.62 90 SER A CA 1
ATOM 676 C C . SER A 1 90 ? -2.964 -13.257 -7.764 1.00 87.62 90 SER A C 1
ATOM 678 O O . SER A 1 90 ? -3.796 -14.138 -7.989 1.00 87.62 90 SER A O 1
ATOM 680 N N . VAL A 1 91 ? -1.723 -13.313 -8.244 1.00 90.81 91 VAL A N 1
ATOM 681 C CA . VAL A 1 91 ? -1.157 -14.458 -8.972 1.00 90.81 91 VAL A CA 1
ATOM 682 C C . VAL A 1 91 ? 0.105 -14.947 -8.271 1.00 90.81 91 VAL A C 1
ATOM 684 O O . VAL A 1 91 ? 0.673 -14.237 -7.438 1.00 90.81 91 VAL A O 1
ATOM 687 N N . SER A 1 92 ? 0.555 -16.155 -8.614 1.00 90.38 92 SER A N 1
ATOM 688 C CA . SER A 1 92 ? 1.823 -16.670 -8.101 1.00 90.38 92 SER A CA 1
ATOM 689 C C . SER A 1 92 ? 2.994 -15.810 -8.589 1.00 90.38 92 SER A C 1
ATOM 691 O O . SER A 1 92 ? 2.932 -15.185 -9.652 1.00 90.38 92 SER A O 1
ATOM 693 N N . TYR A 1 93 ? 4.064 -15.762 -7.796 1.00 88.44 93 TYR A N 1
ATOM 694 C CA . TYR A 1 93 ? 5.226 -14.919 -8.076 1.00 88.44 93 TYR A CA 1
ATOM 695 C C . TYR A 1 93 ? 5.836 -15.205 -9.456 1.00 88.44 93 TYR A C 1
ATOM 697 O O . TYR A 1 93 ? 6.217 -14.284 -10.177 1.00 88.44 93 TYR A O 1
ATOM 705 N N . GLU A 1 94 ? 5.855 -16.476 -9.853 1.00 93.44 94 GLU A N 1
ATOM 706 C CA . GLU A 1 94 ? 6.450 -16.970 -11.097 1.00 93.44 94 GLU A CA 1
ATOM 707 C C . GLU A 1 94 ? 5.801 -16.365 -12.349 1.00 93.44 94 GLU A C 1
ATOM 709 O O . GLU A 1 94 ? 6.437 -16.294 -13.397 1.00 93.44 94 GLU A O 1
ATOM 714 N N . ALA A 1 95 ? 4.552 -15.894 -12.255 1.00 93.00 95 ALA A N 1
ATOM 715 C CA . ALA A 1 95 ? 3.866 -15.252 -13.373 1.00 93.00 95 ALA A CA 1
ATOM 716 C C . ALA A 1 95 ? 4.547 -13.942 -13.817 1.00 93.00 95 ALA A C 1
ATOM 718 O O . ALA A 1 95 ? 4.499 -13.601 -14.998 1.00 93.00 95 ALA A O 1
ATOM 719 N N . TYR A 1 96 ? 5.180 -13.222 -12.883 1.00 89.44 96 TYR A N 1
ATOM 720 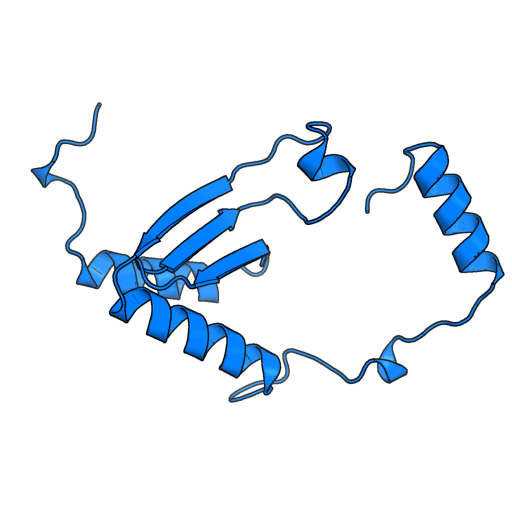C CA . TYR A 1 96 ? 5.839 -11.933 -13.134 1.00 89.44 96 TYR A CA 1
ATOM 721 C C . TYR A 1 96 ? 7.313 -11.897 -12.710 1.00 89.44 96 TYR A C 1
ATOM 723 O O . TYR A 1 96 ? 7.954 -10.851 -12.827 1.00 89.44 96 TYR A O 1
ATOM 731 N N . SER A 1 97 ? 7.863 -13.009 -12.216 1.00 90.62 97 SER A N 1
ATOM 732 C CA . SER A 1 97 ? 9.273 -13.101 -11.839 1.00 90.62 97 SER A CA 1
ATOM 733 C C . SER A 1 97 ? 10.178 -12.800 -13.035 1.00 90.62 97 SER A C 1
ATOM 735 O O . SER A 1 97 ? 9.969 -13.334 -14.126 1.00 90.62 97 SER A O 1
ATOM 737 N N . ASP A 1 98 ? 11.200 -11.972 -12.824 1.00 89.00 98 ASP A N 1
ATOM 738 C CA . ASP A 1 98 ? 12.166 -11.600 -13.854 1.00 89.00 98 ASP A CA 1
ATOM 739 C C . ASP A 1 98 ? 13.582 -11.517 -13.272 1.00 89.00 98 ASP A C 1
ATOM 741 O O . ASP A 1 98 ? 13.923 -10.595 -12.527 1.00 89.00 98 ASP A O 1
ATOM 745 N N . ASP A 1 99 ? 14.422 -12.476 -13.660 1.00 88.62 99 ASP A N 1
ATOM 746 C CA . ASP A 1 99 ? 15.808 -12.599 -13.203 1.00 88.62 99 ASP A CA 1
ATOM 747 C C . ASP A 1 99 ? 16.814 -11.827 -14.079 1.00 88.62 99 ASP A C 1
ATOM 749 O O . ASP A 1 99 ? 18.031 -12.003 -13.964 1.00 88.62 99 ASP A O 1
ATOM 753 N N . SER A 1 100 ? 16.339 -10.944 -14.964 1.00 92.81 100 SER A N 1
ATOM 754 C CA . SER A 1 100 ? 17.191 -10.161 -15.861 1.00 92.81 100 SER A CA 1
ATOM 755 C C . SER A 1 100 ? 18.170 -9.270 -15.090 1.00 92.81 100 SER A C 1
ATOM 757 O O . SER A 1 100 ? 17.819 -8.204 -14.575 1.00 92.81 100 SER A O 1
ATOM 759 N N . TRP A 1 101 ? 19.450 -9.649 -15.097 1.00 93.44 101 TRP A N 1
ATOM 760 C CA . TRP A 1 101 ? 20.526 -8.890 -14.449 1.00 93.44 101 TRP A CA 1
ATOM 761 C C . TRP A 1 101 ? 20.586 -7.427 -14.922 1.00 93.44 101 TRP A C 1
ATOM 763 O O . TRP A 1 101 ? 20.797 -6.521 -14.118 1.00 93.44 101 TRP A O 1
ATOM 773 N N . ALA A 1 102 ? 20.341 -7.181 -16.214 1.00 93.44 102 ALA A N 1
ATOM 774 C CA . ALA A 1 102 ? 20.371 -5.844 -16.797 1.00 93.44 102 ALA A CA 1
ATOM 775 C C . ALA A 1 102 ? 19.287 -4.937 -16.197 1.00 93.44 102 ALA A C 1
ATOM 777 O O . ALA A 1 102 ? 19.563 -3.784 -15.869 1.00 93.44 102 ALA A O 1
ATOM 778 N N . LYS A 1 103 ? 18.075 -5.466 -15.977 1.00 89.00 103 LYS A N 1
ATOM 779 C CA . LYS A 1 103 ? 16.987 -4.719 -15.330 1.00 89.00 103 LYS A CA 1
ATOM 780 C C . LYS A 1 103 ? 17.327 -4.385 -13.881 1.00 89.00 103 LYS A C 1
ATOM 782 O O . LYS A 1 103 ? 17.065 -3.268 -13.451 1.00 89.00 103 LYS A O 1
ATOM 787 N N . ARG A 1 104 ? 17.990 -5.297 -13.158 1.00 89.75 104 ARG A N 1
ATOM 788 C CA . ARG A 1 104 ? 18.474 -5.033 -11.789 1.00 89.75 104 ARG A CA 1
ATOM 789 C C . ARG A 1 104 ? 19.501 -3.901 -11.751 1.00 89.75 104 ARG A C 1
ATOM 791 O O . ARG A 1 104 ? 19.402 -3.035 -10.890 1.00 89.75 104 ARG A O 1
ATOM 798 N N . VAL A 1 105 ? 20.448 -3.875 -12.692 1.00 92.56 105 VAL A N 1
ATOM 799 C CA . VAL A 1 105 ? 21.445 -2.792 -12.787 1.00 92.56 105 VAL A CA 1
ATOM 800 C C . VAL A 1 105 ? 20.781 -1.456 -13.123 1.00 92.56 105 VAL A C 1
ATOM 802 O O . VAL A 1 105 ? 21.075 -0.455 -12.475 1.00 92.56 105 VAL A O 1
ATOM 805 N N . ILE A 1 106 ? 19.859 -1.433 -14.092 1.00 91.19 106 ILE A N 1
ATOM 806 C CA . ILE A 1 106 ? 19.105 -0.220 -14.450 1.00 91.19 106 ILE A CA 1
ATOM 807 C C . ILE A 1 106 ? 18.323 0.301 -13.240 1.00 91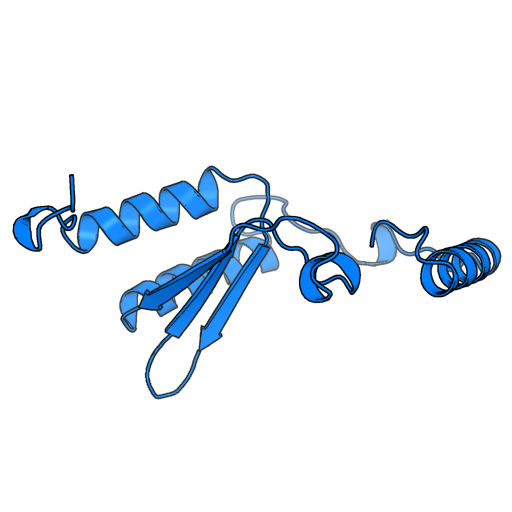.19 106 ILE A C 1
ATOM 809 O O . ILE A 1 106 ? 18.428 1.484 -12.920 1.00 91.19 106 ILE A O 1
ATOM 813 N N . TYR A 1 107 ? 17.610 -0.584 -12.540 1.00 87.06 107 TYR A N 1
ATOM 814 C CA . TYR A 1 107 ? 16.881 -0.246 -11.320 1.00 87.06 107 TYR A CA 1
ATOM 815 C C . TYR A 1 107 ? 17.805 0.365 -10.257 1.00 87.06 107 TYR A C 1
ATOM 817 O O . TYR A 1 107 ? 17.506 1.429 -9.728 1.00 87.06 107 TYR A O 1
ATOM 825 N N . TRP A 1 108 ? 18.971 -0.234 -9.993 1.00 88.31 108 TRP A N 1
ATOM 826 C CA . TRP A 1 108 ? 19.942 0.320 -9.039 1.00 88.31 108 TRP A CA 1
ATOM 827 C C . TRP A 1 108 ? 20.425 1.723 -9.411 1.00 88.31 108 TRP A C 1
ATOM 829 O O . TRP A 1 108 ? 20.541 2.580 -8.536 1.00 88.31 108 TRP A O 1
ATOM 839 N N . VAL A 1 109 ? 20.695 1.980 -10.693 1.00 90.19 109 VAL A N 1
ATOM 840 C CA . VAL A 1 109 ? 21.100 3.316 -11.158 1.00 90.19 109 VAL A CA 1
ATOM 841 C C . VAL A 1 109 ? 19.960 4.320 -10.982 1.00 90.19 109 VAL A C 1
ATOM 843 O O . VAL A 1 109 ? 20.197 5.424 -10.495 1.00 90.19 109 VAL A O 1
ATOM 846 N N . GLN A 1 110 ? 18.730 3.943 -11.340 1.00 88.19 110 GLN A N 1
ATOM 847 C CA . GLN A 1 110 ? 17.545 4.789 -11.166 1.00 88.19 110 GLN A CA 1
ATOM 848 C C . GLN A 1 110 ? 17.295 5.121 -9.691 1.00 88.19 110 GLN A C 1
ATOM 850 O O . GLN A 1 110 ? 16.999 6.271 -9.367 1.00 88.19 110 GLN A O 1
ATOM 855 N N . GLU A 1 111 ? 17.462 4.136 -8.811 1.00 83.19 111 GLU A N 1
ATOM 856 C CA . GLU A 1 111 ? 17.280 4.270 -7.368 1.00 83.19 111 GLU A CA 1
ATOM 857 C C . GLU A 1 111 ? 18.354 5.161 -6.730 1.00 83.19 111 GLU A C 1
ATOM 859 O O . GLU A 1 111 ? 18.042 6.039 -5.926 1.00 83.19 111 GLU A O 1
ATOM 864 N N . PHE A 1 112 ? 19.620 4.998 -7.131 1.00 85.44 112 PHE A N 1
ATOM 865 C CA . PHE A 1 112 ? 20.721 5.851 -6.671 1.00 85.44 112 PHE A CA 1
ATOM 866 C C . PHE A 1 112 ? 20.575 7.301 -7.153 1.00 85.44 112 PHE A C 1
ATOM 868 O O . PHE A 1 112 ? 20.805 8.236 -6.391 1.00 85.44 112 PHE A O 1
ATOM 875 N N . ALA A 1 113 ? 20.181 7.498 -8.413 1.00 83.94 113 ALA A N 1
ATOM 876 C CA . ALA A 1 113 ? 20.026 8.825 -9.007 1.00 83.94 113 ALA A CA 1
ATOM 877 C C . ALA A 1 113 ? 18.718 9.535 -8.604 1.00 83.94 113 ALA A C 1
ATOM 879 O O . ALA A 1 113 ? 18.516 10.689 -8.980 1.00 83.94 113 ALA A O 1
ATOM 880 N N . GLY A 1 114 ? 17.809 8.861 -7.889 1.00 74.88 114 GLY A N 1
ATOM 881 C CA . GLY A 1 114 ? 16.487 9.396 -7.541 1.00 74.88 114 GLY A CA 1
ATOM 882 C C . GLY A 1 114 ? 15.537 9.557 -8.737 1.00 74.88 114 GLY A C 1
ATOM 883 O O . GLY A 1 114 ? 14.541 10.275 -8.636 1.00 74.88 114 GLY A O 1
ATOM 884 N N . LEU A 1 115 ? 15.849 8.906 -9.863 1.00 75.50 115 LEU A N 1
ATOM 885 C CA . LEU A 1 115 ? 15.042 8.883 -11.090 1.00 75.50 115 LEU A CA 1
ATOM 886 C C . LEU A 1 115 ? 13.993 7.763 -11.081 1.00 75.50 115 LEU A C 1
ATOM 888 O O . LEU A 1 115 ? 13.103 7.761 -11.930 1.00 75.50 115 LEU A O 1
ATOM 892 N N . SER A 1 116 ? 14.098 6.814 -10.146 1.00 70.12 116 SER A N 1
ATOM 893 C CA . SER A 1 116 ? 13.054 5.816 -9.911 1.00 70.12 116 SER A CA 1
ATOM 894 C C . SER A 1 116 ? 11.792 6.492 -9.373 1.00 70.12 116 SER A C 1
ATOM 896 O O . SER A 1 116 ? 11.869 7.360 -8.504 1.00 70.12 116 SER A O 1
ATOM 898 N N . SER A 1 117 ? 10.623 6.094 -9.876 1.00 61.38 117 SER A N 1
ATOM 899 C CA . SER A 1 117 ? 9.321 6.465 -9.304 1.00 61.38 117 SER A CA 1
ATOM 900 C C . SER A 1 117 ? 8.873 5.528 -8.174 1.00 61.38 117 SER A C 1
ATOM 902 O O . SER A 1 117 ? 7.821 5.770 -7.586 1.00 61.38 117 SER A O 1
ATOM 904 N N . PHE A 1 118 ? 9.653 4.480 -7.889 1.00 59.50 118 PHE A N 1
ATOM 905 C CA . PHE A 1 118 ? 9.373 3.415 -6.922 1.00 59.50 118 PHE A CA 1
ATOM 906 C C . PHE A 1 118 ? 10.554 3.209 -5.979 1.00 59.50 118 PHE A C 1
ATOM 908 O O . PHE A 1 118 ? 11.691 3.246 -6.497 1.00 59.50 118 PHE A O 1
#

Foldseek 3Di:
DDQDPVNDDDPVVVLVVVVCCVVVDPQDDKDWDQDPVAIKIKTWNADPDCCSVVVVDDIDMDIDTDHNVSVVVVVVVVVCLVVVPPHPNDDDPVVPDDPPPVVVVVVVVCVVVVVDPD

Radius of gyration: 18.56 Å; chains: 1; bounding box: 45×42×39 Å

pLDDT: mean 77.14, std 15.16, range [38.25, 93.44]

Organism: NCBI:txid408172